Protein AF-A0A5E4LQW0-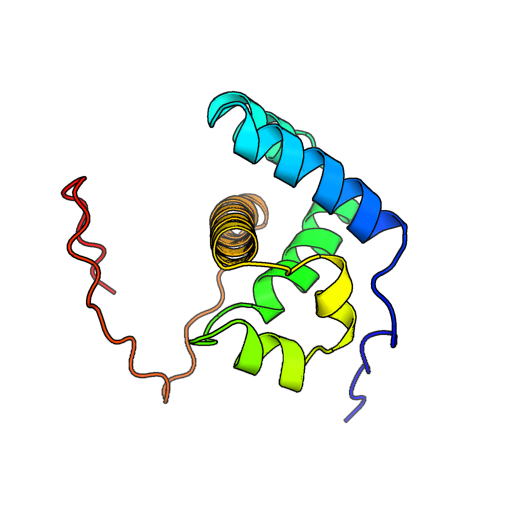F1 (afdb_monomer_lite)

Sequence (120 aa):
MNGAKMPEKISPEVKKLWIKIRSAWSFRQAAFSNTLTLLSPKESNLLYDVVKLTLFKNSIGAIIKEHPELREILKNDEDRACMYAIYDTLSWKLNRREDPPKDMKLEVNTKSRIGRTYKF

Foldseek 3Di:
DPPPDDPLAQDPLLVVLLVCLVVLVVPDPVSNLVSLVPDDPVSLVSLLVVLCLLPLDPDPVRSCVVRVNCVVQDDDVVSNVSSVVSNVSSCVVVVNDDDHDPPRDPPPDDPDPPPDDDDD

Organism: NCBI:txid2885759

pLDDT: mean 77.12, std 19.61, range [29.78, 93.75]

Radius of gyration: 14.72 Å; chains: 1; bounding box: 34×31×41 Å

Structure (mmCIF, N/CA/C/O backbone):
data_AF-A0A5E4LQW0-F1
#
_entry.id   AF-A0A5E4LQW0-F1
#
loop_
_atom_site.group_PDB
_atom_site.id
_atom_site.type_symbol
_atom_site.label_atom_id
_atom_site.label_alt_id
_atom_site.label_comp_id
_atom_site.label_asym_id
_atom_site.label_entity_id
_atom_site.label_seq_id
_atom_site.pdbx_PDB_ins_code
_atom_site.Cartn_x
_atom_site.Cartn_y
_atom_site.Cartn_z
_atom_site.occupancy
_atom_site.B_iso_or_equiv
_atom_site.auth_seq_id
_atom_site.auth_comp_id
_atom_site.auth_asym_id
_atom_site.auth_atom_id
_atom_site.pdbx_PDB_model_num
ATOM 1 N N . MET A 1 1 ? -10.354 -17.872 16.461 1.00 32.66 1 MET A N 1
ATOM 2 C CA . MET A 1 1 ? -10.095 -17.030 15.273 1.00 32.66 1 MET A CA 1
ATOM 3 C C . MET A 1 1 ? -9.444 -15.742 15.758 1.00 32.66 1 MET A C 1
ATOM 5 O O . MET A 1 1 ? -10.141 -14.879 16.270 1.00 32.66 1 MET A O 1
ATOM 9 N N . ASN A 1 2 ? -8.112 -15.656 15.719 1.00 29.78 2 ASN A N 1
ATOM 10 C CA . ASN A 1 2 ? -7.389 -14.455 16.147 1.00 29.78 2 ASN A CA 1
ATOM 11 C C . ASN A 1 2 ? -7.510 -13.400 15.046 1.00 29.78 2 ASN A C 1
ATOM 13 O O . ASN A 1 2 ? -6.726 -13.386 14.102 1.00 29.78 2 ASN A O 1
ATOM 17 N N . GLY A 1 3 ? -8.537 -12.556 15.148 1.00 36.88 3 GLY A N 1
ATOM 18 C CA . GLY A 1 3 ? -8.627 -11.331 14.369 1.00 36.88 3 GLY A CA 1
ATOM 19 C C . GLY A 1 3 ? -7.505 -10.412 14.819 1.00 36.88 3 GLY A C 1
ATOM 20 O O . GLY A 1 3 ? -7.622 -9.761 15.856 1.00 36.88 3 GLY A O 1
ATOM 21 N N . ALA A 1 4 ? -6.399 -10.401 14.077 1.00 38.75 4 ALA A N 1
ATOM 22 C CA . ALA A 1 4 ? -5.378 -9.382 14.226 1.00 38.75 4 ALA A CA 1
ATOM 23 C C . ALA A 1 4 ? -6.038 -8.038 13.896 1.00 38.75 4 ALA A C 1
ATOM 25 O O . ALA A 1 4 ? -6.124 -7.642 12.736 1.00 38.75 4 ALA A O 1
ATOM 26 N N . LYS A 1 5 ? -6.581 -7.372 14.922 1.00 45.34 5 LYS A N 1
ATOM 27 C CA . LYS A 1 5 ? -6.972 -5.969 14.838 1.00 45.34 5 LYS A CA 1
ATOM 28 C C . LYS A 1 5 ? -5.727 -5.227 14.385 1.00 45.34 5 LYS A C 1
ATOM 30 O O . LYS A 1 5 ? -4.716 -5.240 15.090 1.00 45.34 5 LYS A O 1
ATOM 35 N N . MET A 1 6 ? -5.794 -4.621 13.204 1.00 55.00 6 MET A N 1
ATOM 36 C CA . MET A 1 6 ? -4.795 -3.634 12.841 1.00 55.00 6 MET A CA 1
ATOM 37 C C . MET A 1 6 ? -4.746 -2.569 13.945 1.00 55.00 6 MET A C 1
ATOM 39 O O . MET A 1 6 ? -5.775 -2.274 14.563 1.00 55.00 6 MET A O 1
ATOM 43 N N . PRO A 1 7 ? -3.550 -2.054 14.267 1.00 58.72 7 PRO A N 1
ATOM 44 C CA . PRO A 1 7 ? -3.413 -1.017 15.277 1.00 58.72 7 PRO A CA 1
ATOM 45 C C . PRO A 1 7 ? -4.317 0.170 14.925 1.00 58.72 7 PRO A C 1
ATOM 47 O O . PRO A 1 7 ? -4.449 0.518 13.757 1.00 58.72 7 PRO A O 1
ATOM 50 N N . GLU A 1 8 ? -4.882 0.841 15.935 1.00 61.12 8 GLU A N 1
ATOM 51 C CA . GLU A 1 8 ? -5.761 2.015 15.751 1.00 61.12 8 GLU A CA 1
ATOM 52 C C . GLU A 1 8 ? -5.092 3.181 14.993 1.00 61.12 8 GLU A C 1
ATOM 54 O O . GLU A 1 8 ? -5.735 4.177 14.662 1.00 61.12 8 GLU A O 1
ATOM 59 N N . LYS A 1 9 ? -3.782 3.084 14.740 1.00 73.00 9 LYS A N 1
ATOM 60 C CA . LYS A 1 9 ? -2.977 4.051 13.999 1.00 73.00 9 LYS A CA 1
ATOM 61 C C . LYS A 1 9 ? -2.027 3.334 13.052 1.00 73.00 9 LYS A C 1
ATOM 63 O O . LYS A 1 9 ? -1.414 2.328 13.413 1.00 73.00 9 LYS A O 1
ATOM 68 N N . ILE A 1 10 ? -1.816 3.929 11.880 1.00 80.88 10 ILE A N 1
ATOM 69 C CA . ILE A 1 10 ? -0.790 3.471 10.940 1.00 80.88 10 ILE A CA 1
ATOM 70 C C . ILE A 1 10 ? 0.587 3.657 11.586 1.00 80.88 10 ILE A C 1
ATOM 72 O O . ILE A 1 10 ? 0.878 4.704 12.181 1.00 80.88 10 ILE A O 1
ATOM 76 N N . SER A 1 11 ? 1.455 2.651 11.458 1.00 86.44 11 SER A N 1
ATOM 77 C CA . SER A 1 11 ? 2.789 2.709 12.053 1.00 86.44 11 SER A CA 1
ATOM 78 C C . SER A 1 11 ? 3.613 3.874 11.471 1.00 86.44 11 SER A C 1
ATOM 80 O O . SER A 1 11 ? 3.477 4.214 10.288 1.00 86.44 11 SER A O 1
ATOM 82 N N . PRO A 1 12 ? 4.511 4.498 12.258 1.00 87.44 12 PRO A N 1
ATOM 83 C CA . PRO A 1 12 ? 5.381 5.563 11.755 1.00 87.44 12 PRO A CA 1
ATOM 84 C C . PRO A 1 12 ? 6.244 5.130 10.560 1.00 87.44 12 PRO A C 1
ATOM 86 O O . PRO A 1 12 ? 6.542 5.945 9.690 1.00 87.44 12 PRO A O 1
ATOM 89 N N . GLU A 1 13 ? 6.628 3.851 10.509 1.00 89.88 13 GLU A N 1
ATOM 90 C CA . GLU A 1 13 ? 7.381 3.250 9.402 1.00 89.88 13 GLU A CA 1
ATOM 91 C C . GLU A 1 13 ? 6.568 3.295 8.099 1.00 89.88 13 GLU A C 1
ATOM 93 O O . GLU A 1 13 ? 7.044 3.825 7.096 1.00 89.88 13 GLU A O 1
ATOM 98 N N . VAL A 1 14 ? 5.301 2.866 8.135 1.00 89.88 14 VAL A N 1
ATOM 99 C CA . VAL A 1 14 ? 4.400 2.925 6.971 1.00 89.88 14 VAL A CA 1
ATOM 100 C C . VAL A 1 14 ? 4.144 4.367 6.537 1.00 89.88 14 VAL A C 1
ATOM 102 O O . VAL A 1 14 ? 4.172 4.645 5.342 1.00 89.88 14 VAL A O 1
ATOM 105 N N . LYS A 1 15 ? 3.956 5.314 7.467 1.00 89.94 15 LYS A N 1
ATOM 106 C CA . LYS A 1 15 ? 3.764 6.737 7.111 1.00 89.94 15 LYS A CA 1
ATOM 107 C C . LYS A 1 15 ? 4.962 7.309 6.363 1.00 89.94 15 LYS A C 1
ATOM 109 O O . LYS A 1 15 ? 4.787 7.990 5.356 1.00 89.94 15 LYS A O 1
ATOM 114 N N . LYS A 1 16 ? 6.180 7.023 6.834 1.00 92.25 16 LYS A N 1
ATOM 115 C CA . LYS A 1 16 ? 7.415 7.464 6.168 1.00 92.25 16 LYS A CA 1
ATOM 116 C C . LYS A 1 16 ? 7.532 6.870 4.764 1.00 92.25 16 LYS A C 1
ATOM 118 O O . LYS A 1 16 ? 7.821 7.605 3.820 1.00 92.25 16 LYS A O 1
ATOM 123 N N . LEU A 1 17 ? 7.266 5.569 4.620 1.00 93.31 17 LEU A N 1
ATOM 124 C CA . LEU A 1 17 ? 7.254 4.888 3.321 1.00 93.31 17 LEU A CA 1
ATOM 125 C C . LEU A 1 17 ? 6.215 5.494 2.376 1.00 93.31 17 LEU A C 1
ATOM 127 O O . LEU A 1 17 ? 6.540 5.820 1.234 1.00 93.31 17 LEU A O 1
ATOM 131 N N . TRP A 1 18 ? 4.997 5.703 2.874 1.00 93.25 18 TRP A N 1
ATOM 132 C CA . TRP A 1 18 ? 3.907 6.318 2.130 1.00 93.25 18 TRP A CA 1
ATOM 133 C C . TRP A 1 18 ? 4.296 7.694 1.595 1.00 93.25 18 TRP A C 1
ATOM 135 O O . TRP A 1 18 ? 4.216 7.912 0.393 1.00 93.25 18 TRP A O 1
ATOM 145 N N . ILE A 1 19 ? 4.785 8.599 2.450 1.00 91.88 19 ILE A N 1
ATOM 146 C CA . ILE A 1 19 ? 5.175 9.958 2.041 1.00 91.88 19 ILE A CA 1
ATOM 147 C C . ILE A 1 19 ? 6.257 9.912 0.958 1.00 91.88 19 ILE A C 1
ATOM 149 O O . ILE A 1 19 ? 6.141 10.601 -0.058 1.00 91.88 19 ILE A O 1
ATOM 153 N N . LYS A 1 20 ? 7.292 9.080 1.139 1.00 92.88 20 LYS A N 1
ATOM 154 C CA . LYS A 1 20 ? 8.379 8.912 0.162 1.00 92.88 20 LYS A CA 1
ATOM 155 C C . LYS A 1 20 ? 7.843 8.471 -1.204 1.00 92.88 20 LYS A C 1
ATOM 157 O O . LYS A 1 20 ? 8.172 9.073 -2.224 1.00 92.88 20 LYS A O 1
ATOM 162 N N . ILE A 1 21 ? 6.999 7.443 -1.223 1.00 92.94 21 ILE A N 1
ATOM 163 C CA . ILE A 1 21 ? 6.471 6.850 -2.457 1.00 92.94 21 ILE A CA 1
ATOM 164 C C . ILE A 1 21 ? 5.440 7.762 -3.113 1.00 92.94 21 ILE A C 1
ATOM 166 O O . ILE A 1 21 ? 5.488 7.962 -4.323 1.00 92.94 21 ILE A O 1
ATOM 170 N N . ARG A 1 22 ? 4.555 8.375 -2.324 1.00 91.31 22 ARG A N 1
ATOM 171 C CA . ARG A 1 22 ? 3.557 9.335 -2.800 1.00 91.31 22 ARG A CA 1
ATOM 172 C C . ARG A 1 22 ? 4.210 10.562 -3.431 1.00 91.31 22 ARG A C 1
ATOM 174 O O . ARG A 1 22 ? 3.727 11.049 -4.450 1.00 91.31 22 ARG A O 1
ATOM 181 N N . SER A 1 23 ? 5.327 11.024 -2.868 1.00 90.44 23 SER A N 1
ATOM 182 C CA . SER A 1 23 ? 6.123 12.118 -3.439 1.00 90.44 23 SER A CA 1
ATOM 183 C C . SER A 1 23 ? 6.764 11.705 -4.768 1.00 90.44 23 SER A C 1
ATOM 185 O O . SER A 1 23 ? 6.723 12.462 -5.736 1.00 90.44 23 SER A O 1
ATOM 187 N N . ALA A 1 24 ? 7.301 10.482 -4.850 1.00 90.44 24 ALA A N 1
ATOM 188 C CA . ALA A 1 24 ? 7.842 9.934 -6.093 1.00 90.44 24 ALA A CA 1
ATOM 189 C C . ALA A 1 24 ? 6.758 9.759 -7.177 1.00 90.44 24 ALA A C 1
ATOM 191 O O . ALA A 1 24 ? 7.012 10.066 -8.342 1.00 90.44 24 ALA A O 1
ATOM 192 N N . TRP A 1 25 ? 5.551 9.335 -6.782 1.00 87.31 25 TRP A N 1
ATOM 193 C CA . TRP A 1 25 ? 4.369 9.221 -7.645 1.00 87.31 25 TRP A CA 1
ATOM 194 C C . TRP A 1 25 ? 3.961 10.567 -8.246 1.00 87.31 25 TRP A C 1
ATOM 196 O O . TRP A 1 25 ? 3.769 10.654 -9.455 1.00 87.31 25 TRP A O 1
ATOM 206 N N . SER A 1 26 ? 3.900 11.626 -7.430 1.00 85.38 26 SER A N 1
ATOM 207 C CA . SER A 1 26 ? 3.581 12.981 -7.904 1.00 85.38 26 SER A CA 1
ATOM 208 C C . SER A 1 26 ? 4.620 13.552 -8.868 1.00 85.38 26 SER A C 1
ATOM 210 O O . SER A 1 26 ? 4.300 14.443 -9.647 1.00 85.38 26 SER A O 1
ATOM 212 N N . PHE A 1 27 ? 5.872 13.092 -8.794 1.00 81.38 27 PHE A N 1
ATOM 213 C CA . PHE A 1 27 ? 6.952 13.648 -9.600 1.00 81.38 27 PHE A CA 1
ATOM 214 C C . PHE A 1 27 ? 7.011 13.012 -10.991 1.00 81.38 27 PHE A C 1
ATOM 216 O O . PHE A 1 27 ? 6.848 13.712 -11.988 1.00 81.38 27 PHE A O 1
ATOM 223 N N . ARG A 1 28 ? 7.308 11.703 -11.082 1.00 82.94 28 ARG A N 1
ATOM 224 C CA . ARG A 1 28 ? 7.499 10.971 -12.354 1.00 82.94 28 ARG A CA 1
ATOM 225 C C . ARG A 1 28 ? 7.312 9.466 -12.157 1.00 82.94 28 ARG A C 1
ATOM 227 O O . ARG A 1 28 ? 7.822 8.907 -11.188 1.00 82.94 28 ARG A O 1
ATOM 234 N N . GLN A 1 29 ? 6.745 8.776 -13.151 1.00 79.12 29 GLN A N 1
ATOM 235 C CA . GLN A 1 29 ? 6.547 7.318 -13.105 1.00 79.12 29 GLN A CA 1
ATOM 236 C C . GLN A 1 29 ? 7.852 6.530 -12.866 1.00 79.12 29 GLN A C 1
ATOM 238 O O . GLN A 1 29 ? 7.874 5.611 -12.053 1.00 79.12 29 GLN A O 1
ATOM 243 N N . ALA A 1 30 ? 8.965 6.922 -13.498 1.00 82.38 30 ALA A N 1
ATOM 244 C CA . ALA A 1 30 ? 10.260 6.263 -13.296 1.00 82.38 30 ALA A CA 1
ATOM 245 C C . ALA A 1 30 ? 10.774 6.378 -11.845 1.00 82.38 30 ALA A C 1
ATOM 247 O O . ALA A 1 30 ? 11.329 5.424 -11.302 1.00 82.38 30 ALA A O 1
ATOM 248 N N . ALA A 1 31 ? 10.558 7.527 -11.192 1.00 84.44 31 ALA A N 1
ATOM 249 C CA . ALA A 1 31 ? 10.951 7.731 -9.797 1.00 84.44 31 ALA A CA 1
ATOM 250 C C . ALA A 1 31 ? 10.121 6.850 -8.851 1.00 84.44 31 ALA A C 1
ATOM 252 O O . ALA A 1 31 ? 10.655 6.288 -7.893 1.00 84.44 31 ALA A O 1
ATOM 253 N N . PHE A 1 32 ? 8.830 6.690 -9.145 1.00 88.31 32 PHE A N 1
ATOM 254 C CA . PHE A 1 32 ? 7.934 5.812 -8.402 1.00 88.31 32 PHE A CA 1
ATOM 255 C C . PHE A 1 32 ? 8.359 4.341 -8.481 1.00 88.31 32 PHE A C 1
ATOM 257 O O . PHE A 1 32 ? 8.575 3.714 -7.442 1.00 88.31 32 PHE A O 1
ATOM 264 N N . SER A 1 33 ? 8.561 3.812 -9.692 1.00 86.56 33 SER A N 1
ATOM 265 C CA . SER A 1 33 ? 8.998 2.424 -9.883 1.00 86.56 33 SER A CA 1
ATOM 266 C C . SER A 1 33 ? 10.351 2.160 -9.220 1.00 86.56 33 SER A C 1
ATOM 268 O O . SER A 1 33 ? 10.485 1.182 -8.489 1.00 86.56 33 SER A O 1
ATOM 270 N N . ASN A 1 34 ? 11.324 3.066 -9.376 1.00 90.06 34 ASN A N 1
ATOM 271 C CA . ASN A 1 34 ? 12.622 2.942 -8.706 1.00 90.06 34 ASN A CA 1
ATOM 272 C C . ASN A 1 34 ? 12.479 2.920 -7.181 1.00 90.06 34 ASN A C 1
ATOM 274 O O . ASN A 1 34 ? 13.115 2.107 -6.515 1.00 90.06 34 ASN A O 1
ATOM 278 N N . THR A 1 35 ? 11.614 3.768 -6.619 1.00 92.38 35 THR A N 1
ATOM 279 C CA . THR A 1 35 ? 11.391 3.808 -5.168 1.00 92.38 35 THR A CA 1
ATOM 280 C C . THR A 1 35 ? 10.825 2.486 -4.648 1.00 92.38 35 THR A C 1
ATOM 282 O O . THR A 1 35 ? 11.282 2.009 -3.613 1.00 92.38 35 THR A O 1
ATOM 285 N N . LEU A 1 36 ? 9.879 1.873 -5.368 1.00 90.69 36 LEU A N 1
ATOM 286 C CA . LEU A 1 36 ? 9.292 0.578 -5.003 1.00 90.69 36 LEU A CA 1
ATOM 287 C C . LEU A 1 36 ? 10.277 -0.588 -5.156 1.00 90.69 36 LEU A C 1
ATOM 289 O O . LEU A 1 36 ? 10.317 -1.491 -4.313 1.00 90.69 36 LEU A O 1
ATOM 293 N N . THR A 1 37 ? 11.111 -0.564 -6.194 1.00 89.00 37 THR A N 1
ATOM 294 C CA . THR A 1 37 ? 12.162 -1.570 -6.396 1.00 89.00 37 THR A CA 1
ATOM 295 C C . THR A 1 37 ? 13.185 -1.537 -5.263 1.00 89.00 37 THR A C 1
ATOM 297 O O . THR A 1 37 ? 13.542 -2.593 -4.745 1.00 89.00 37 THR A O 1
ATOM 300 N N . LEU A 1 38 ? 13.577 -0.341 -4.813 1.00 92.94 38 LEU A N 1
ATOM 301 C CA . LEU A 1 38 ? 14.560 -0.135 -3.743 1.00 92.94 38 LEU A CA 1
ATOM 302 C C . LEU A 1 38 ? 14.054 -0.467 -2.331 1.00 92.94 38 LEU A C 1
ATOM 304 O O . LEU A 1 38 ? 14.850 -0.464 -1.396 1.00 92.94 38 LEU A O 1
ATOM 308 N N . LEU A 1 39 ? 12.758 -0.739 -2.149 1.00 93.44 39 LEU A N 1
ATOM 309 C CA . LEU A 1 39 ? 12.243 -1.182 -0.854 1.00 93.44 39 LEU A CA 1
ATOM 310 C C . LEU A 1 39 ? 12.857 -2.526 -0.462 1.00 93.44 39 LEU A C 1
ATOM 312 O O . LEU A 1 39 ? 12.853 -3.476 -1.255 1.00 93.44 39 LEU A O 1
ATOM 316 N N . SER A 1 40 ? 13.283 -2.630 0.794 1.00 93.75 40 SER A N 1
ATOM 317 C CA . SER A 1 40 ? 13.661 -3.903 1.401 1.00 93.75 40 SER A CA 1
ATOM 318 C C . SER A 1 40 ? 12.472 -4.882 1.421 1.00 93.75 40 SER A C 1
ATOM 320 O O . SER A 1 40 ? 11.310 -4.470 1.281 1.00 93.75 40 SER A O 1
ATOM 322 N N . PRO A 1 41 ? 12.711 -6.191 1.622 1.00 90.75 41 PRO A N 1
ATOM 323 C CA . PRO A 1 41 ? 11.628 -7.167 1.736 1.00 90.75 41 PRO A CA 1
ATOM 324 C C . PRO A 1 41 ? 10.635 -6.830 2.856 1.00 90.75 41 PRO A C 1
ATOM 326 O O . PRO A 1 41 ? 9.427 -6.946 2.658 1.00 90.75 41 PRO A O 1
ATOM 329 N N . LYS A 1 42 ? 11.119 -6.357 4.013 1.00 92.31 42 LYS A N 1
ATOM 330 C CA . LYS A 1 42 ? 10.266 -5.964 5.145 1.00 92.31 42 LYS A CA 1
ATOM 331 C C . LYS A 1 42 ? 9.361 -4.785 4.778 1.00 92.31 42 LYS A C 1
ATOM 333 O O . LYS A 1 42 ? 8.154 -4.860 4.984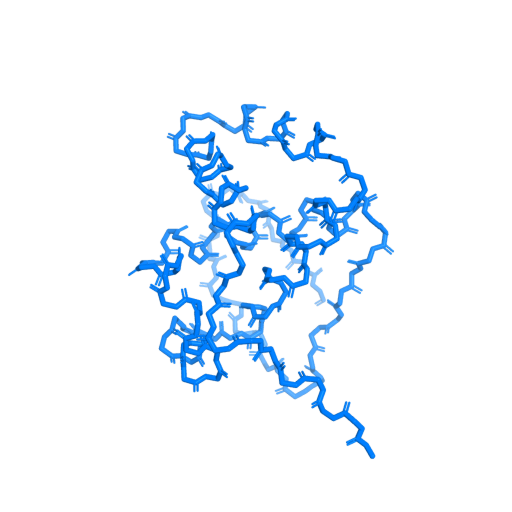 1.00 92.31 42 LYS A O 1
ATOM 338 N N . GLU A 1 43 ? 9.923 -3.728 4.193 1.00 93.19 43 GLU A N 1
ATOM 339 C CA . GLU A 1 43 ? 9.163 -2.541 3.775 1.00 93.19 43 GLU A CA 1
ATOM 340 C C . GLU A 1 43 ? 8.156 -2.869 2.668 1.00 93.19 43 GLU A C 1
ATOM 342 O O . GLU A 1 43 ? 7.029 -2.382 2.694 1.00 93.19 43 GLU A O 1
ATOM 347 N N . SER A 1 44 ? 8.546 -3.730 1.721 1.00 91.44 44 SER A N 1
ATOM 348 C CA . SER A 1 44 ? 7.668 -4.186 0.639 1.00 91.44 44 SER A CA 1
ATOM 349 C C . SER A 1 44 ? 6.452 -4.932 1.197 1.00 91.44 44 SER A C 1
ATOM 351 O O . SER A 1 44 ? 5.334 -4.654 0.779 1.00 91.44 44 SER A O 1
ATOM 353 N N . ASN A 1 45 ? 6.646 -5.834 2.167 1.00 90.88 45 ASN A N 1
ATOM 354 C CA . ASN A 1 45 ? 5.539 -6.550 2.810 1.00 90.88 45 ASN A CA 1
ATOM 355 C C . ASN A 1 45 ? 4.649 -5.612 3.635 1.00 90.88 45 ASN A C 1
ATOM 357 O O . ASN A 1 45 ? 3.435 -5.639 3.468 1.00 90.88 45 ASN A O 1
ATOM 361 N N . LEU A 1 46 ? 5.242 -4.739 4.459 1.00 91.44 46 LEU A N 1
ATOM 362 C CA . LEU A 1 46 ? 4.489 -3.763 5.257 1.00 91.44 46 LEU A CA 1
ATOM 363 C C . LEU A 1 46 ? 3.593 -2.886 4.385 1.00 91.44 4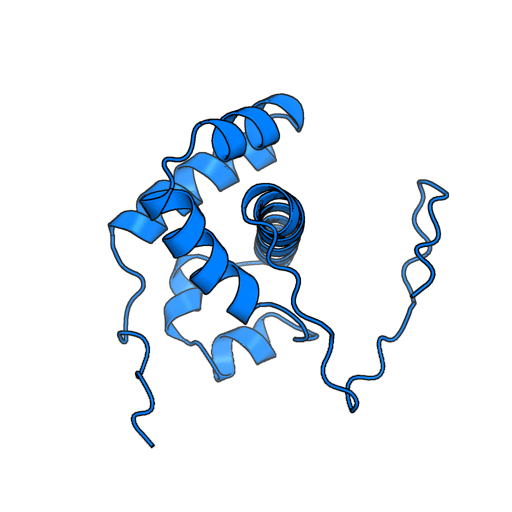6 LEU A C 1
ATOM 365 O O . LEU A 1 46 ? 2.427 -2.667 4.703 1.00 91.44 46 LEU A O 1
ATOM 369 N N . LEU A 1 47 ? 4.141 -2.375 3.283 1.00 91.56 47 LEU A N 1
ATOM 370 C CA . LEU A 1 47 ? 3.385 -1.520 2.389 1.00 91.56 47 LEU A CA 1
ATOM 371 C C . LEU A 1 47 ? 2.322 -2.308 1.623 1.00 91.56 47 LEU A C 1
ATOM 373 O O . LEU A 1 47 ? 1.199 -1.825 1.513 1.00 91.56 47 LEU A O 1
ATOM 377 N N . TYR A 1 48 ? 2.649 -3.515 1.147 1.00 91.56 48 TYR A N 1
ATOM 378 C CA . TYR A 1 48 ? 1.702 -4.415 0.484 1.00 91.56 48 TYR A CA 1
ATOM 379 C C . TYR A 1 48 ? 0.485 -4.710 1.367 1.00 91.56 48 TYR A C 1
ATOM 381 O O . TYR A 1 48 ? -0.652 -4.559 0.922 1.00 91.56 48 TYR A O 1
ATOM 389 N N . ASP A 1 49 ? 0.717 -5.057 2.635 1.00 89.81 49 ASP A N 1
ATOM 390 C CA . ASP A 1 49 ? -0.343 -5.382 3.590 1.00 89.81 49 ASP A CA 1
ATOM 391 C C . ASP A 1 49 ? -1.269 -4.203 3.892 1.00 89.81 49 ASP A C 1
ATOM 393 O O . ASP A 1 49 ? -2.422 -4.417 4.254 1.00 89.81 49 ASP A O 1
ATOM 397 N N . VAL A 1 50 ? -0.788 -2.973 3.719 1.00 89.88 50 VAL A N 1
ATOM 398 C CA . VAL A 1 50 ? -1.585 -1.754 3.884 1.00 89.88 50 VAL A CA 1
ATOM 399 C C . VAL A 1 50 ? -2.368 -1.443 2.614 1.00 89.88 50 VAL A C 1
ATOM 401 O O . VAL A 1 50 ? -3.575 -1.217 2.672 1.00 89.88 50 VAL A O 1
ATOM 404 N N . VAL A 1 51 ? -1.715 -1.451 1.448 1.00 90.38 51 VAL A N 1
ATOM 405 C CA . VAL A 1 51 ? -2.389 -1.090 0.191 1.00 90.38 51 VAL A CA 1
ATOM 406 C C . VAL A 1 51 ? -3.419 -2.132 -0.229 1.00 90.38 51 VAL A C 1
ATOM 408 O O . VAL A 1 51 ? -4.427 -1.766 -0.834 1.00 90.38 51 VAL A O 1
ATOM 411 N N . LYS A 1 52 ? -3.241 -3.405 0.148 1.00 88.31 52 LYS A N 1
ATOM 412 C CA . LYS A 1 52 ? -4.230 -4.446 -0.152 1.00 88.31 52 LYS A CA 1
ATOM 413 C C . LYS A 1 52 ? -5.579 -4.214 0.541 1.00 88.31 52 LYS A C 1
ATOM 415 O O . LYS A 1 52 ? -6.604 -4.620 0.016 1.00 88.31 52 LYS A O 1
ATOM 420 N N . LEU A 1 53 ? -5.608 -3.490 1.663 1.00 85.44 53 LEU A N 1
ATOM 421 C CA . LEU A 1 53 ? -6.853 -3.135 2.368 1.00 85.44 53 LEU A CA 1
ATOM 422 C C . LEU A 1 53 ? -7.738 -2.184 1.558 1.00 85.44 53 LEU A C 1
ATOM 424 O O . LEU A 1 53 ? -8.931 -2.042 1.817 1.00 85.44 53 LEU A O 1
ATOM 428 N N . THR A 1 54 ? -7.148 -1.509 0.573 1.00 82.19 54 THR A N 1
ATOM 429 C CA . THR A 1 54 ? -7.878 -0.626 -0.339 1.00 82.19 54 THR A CA 1
ATOM 430 C C . THR A 1 54 ? -8.452 -1.350 -1.547 1.00 82.19 54 THR A C 1
ATOM 432 O O . THR A 1 54 ? -9.250 -0.763 -2.290 1.00 82.19 54 THR A O 1
ATOM 435 N N . LEU A 1 55 ? -8.064 -2.614 -1.743 1.00 81.19 55 LEU A N 1
ATOM 436 C CA . LEU A 1 55 ? -8.563 -3.437 -2.830 1.00 81.19 55 LEU A CA 1
ATOM 437 C C . LEU A 1 55 ? -10.039 -3.700 -2.656 1.00 81.19 55 LEU A C 1
ATOM 439 O O . LEU A 1 55 ? -10.556 -3.824 -1.548 1.00 81.19 55 LEU A O 1
ATOM 443 N N . PHE A 1 56 ? -10.710 -3.822 -3.793 1.00 74.75 56 PHE A N 1
ATOM 444 C CA . PHE A 1 56 ? -12.089 -4.285 -3.849 1.00 74.75 56 PHE A CA 1
ATOM 445 C C . PHE A 1 56 ? -13.089 -3.373 -3.118 1.00 74.75 56 PHE A C 1
ATOM 447 O O . PHE A 1 56 ? -14.242 -3.736 -2.897 1.00 74.75 56 PHE A O 1
ATOM 454 N N . LYS A 1 57 ? -12.674 -2.150 -2.767 1.00 80.25 57 LYS A N 1
ATOM 455 C CA . LYS A 1 57 ? -13.539 -1.112 -2.207 1.00 80.25 57 LYS A CA 1
ATOM 456 C C . LYS A 1 57 ? -13.797 -0.045 -3.259 1.00 80.25 57 LYS A C 1
ATOM 458 O O . LYS A 1 57 ? -12.866 0.471 -3.879 1.00 80.25 57 LYS A O 1
ATOM 463 N N . ASN A 1 58 ? -15.067 0.317 -3.422 1.00 74.69 58 ASN A N 1
ATOM 464 C CA . ASN A 1 58 ? -15.518 1.227 -4.478 1.00 74.69 58 ASN A CA 1
ATOM 465 C C . ASN A 1 58 ? -15.267 2.709 -4.163 1.00 74.69 58 ASN A C 1
ATOM 467 O O . ASN A 1 58 ? -15.246 3.530 -5.079 1.00 74.69 58 ASN A O 1
ATOM 471 N N . SER A 1 59 ? -15.037 3.063 -2.897 1.00 81.88 59 SER A N 1
ATOM 472 C CA . SER A 1 59 ? -14.801 4.443 -2.468 1.00 81.88 59 SER A CA 1
ATOM 473 C C . SER A 1 59 ? -13.862 4.521 -1.266 1.00 81.88 59 SER A C 1
ATOM 475 O O . SER A 1 59 ? -13.753 3.575 -0.483 1.00 81.88 59 SER A O 1
ATOM 477 N N . ILE A 1 60 ? -13.234 5.685 -1.077 1.00 85.06 60 ILE A N 1
ATOM 478 C CA . ILE A 1 60 ? -12.459 5.996 0.135 1.00 85.06 60 ILE A CA 1
ATOM 479 C C . ILE A 1 60 ? -13.340 5.867 1.372 1.00 85.06 60 ILE A C 1
ATOM 481 O O . ILE A 1 60 ? -12.910 5.301 2.367 1.00 85.06 60 ILE A O 1
ATOM 485 N N . GLY A 1 61 ? -14.595 6.320 1.305 1.00 85.81 61 GLY A N 1
ATOM 486 C CA . GLY A 1 61 ? -15.535 6.190 2.418 1.00 85.81 61 GLY A CA 1
ATOM 487 C C . GLY A 1 61 ? -15.715 4.740 2.876 1.00 85.81 61 GLY A C 1
ATOM 488 O O . GLY A 1 61 ? -15.720 4.485 4.078 1.00 85.81 61 GLY A O 1
ATOM 489 N N . ALA A 1 62 ? -15.793 3.789 1.939 1.00 85.94 62 ALA A N 1
ATOM 490 C CA . ALA A 1 62 ? -15.876 2.366 2.262 1.00 85.94 62 ALA A CA 1
ATOM 491 C C . ALA A 1 62 ? -14.586 1.849 2.918 1.00 85.94 62 ALA A C 1
ATOM 493 O O . ALA A 1 62 ? -14.663 1.202 3.959 1.00 85.94 62 ALA A O 1
ATOM 494 N N . ILE A 1 63 ? -13.419 2.203 2.366 1.00 87.44 63 ILE A N 1
ATOM 495 C CA . ILE A 1 63 ? -12.108 1.836 2.930 1.00 87.44 63 ILE A CA 1
ATOM 496 C C . ILE A 1 63 ? -11.987 2.353 4.364 1.00 87.44 63 ILE A C 1
ATOM 498 O O . ILE A 1 63 ? -11.670 1.616 5.284 1.00 87.44 63 ILE A O 1
ATOM 502 N N . ILE A 1 64 ? -12.289 3.630 4.564 1.00 89.50 64 ILE A N 1
ATOM 503 C CA . ILE A 1 64 ? -12.106 4.342 5.824 1.00 89.50 64 ILE A CA 1
ATOM 504 C C . ILE A 1 64 ? -13.116 3.926 6.897 1.00 89.50 64 ILE A C 1
ATOM 506 O O . ILE A 1 64 ? -12.846 4.070 8.089 1.00 89.50 64 ILE A O 1
ATOM 510 N N .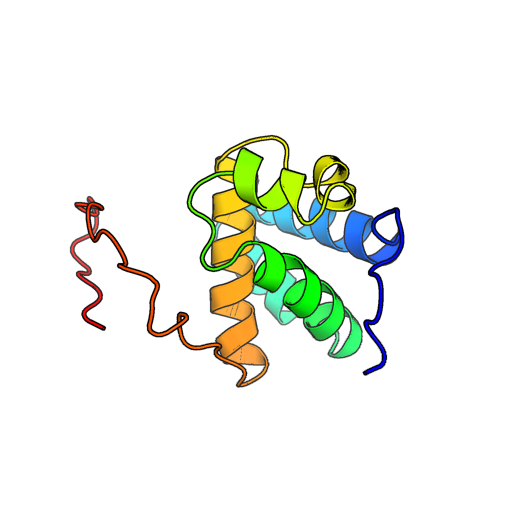 LYS A 1 65 ? -14.293 3.438 6.501 1.00 87.69 65 LYS A N 1
ATOM 511 C CA . LYS A 1 65 ? -15.273 2.876 7.435 1.00 87.69 65 LYS A CA 1
ATOM 512 C C . LYS A 1 65 ? -14.759 1.581 8.072 1.00 87.69 65 LYS A C 1
ATOM 514 O O . LYS A 1 65 ? -15.060 1.327 9.232 1.00 87.69 65 LYS A O 1
ATOM 519 N N . GLU A 1 66 ? -14.014 0.784 7.314 1.00 85.44 66 GLU A N 1
ATOM 520 C CA . GLU A 1 66 ? -13.469 -0.509 7.742 1.00 85.44 66 GLU A CA 1
ATOM 521 C C . GLU A 1 66 ? -12.069 -0.377 8.358 1.00 85.44 66 GLU A C 1
ATOM 523 O O . GLU A 1 66 ? -11.757 -1.055 9.331 1.00 85.44 66 GLU A O 1
ATOM 528 N N . HIS A 1 67 ? -11.278 0.564 7.837 1.00 88.19 67 HIS A N 1
ATOM 529 C CA . HIS A 1 67 ? -9.901 0.864 8.223 1.00 88.19 67 HIS A CA 1
ATOM 530 C C . HIS A 1 67 ? -9.738 2.366 8.522 1.00 88.19 67 HIS A C 1
ATOM 532 O O . HIS A 1 67 ? -9.159 3.116 7.720 1.00 88.19 67 HIS A O 1
ATOM 538 N N . PRO A 1 68 ? -10.289 2.862 9.645 1.00 88.31 68 PRO A N 1
ATOM 539 C CA . PRO A 1 68 ? -10.237 4.279 10.007 1.00 88.31 68 PRO A CA 1
ATOM 540 C C . PRO A 1 68 ? -8.809 4.820 10.168 1.00 88.31 68 PRO A C 1
ATOM 542 O O . PRO A 1 68 ? -8.577 6.005 9.929 1.00 88.31 68 PRO A O 1
ATOM 545 N N . GLU A 1 69 ? -7.841 3.971 10.502 1.00 87.56 69 GLU A N 1
ATOM 546 C CA . GLU A 1 69 ? -6.418 4.294 10.584 1.00 87.56 69 GLU A CA 1
ATOM 547 C C . GLU A 1 69 ? -5.846 4.788 9.244 1.00 87.56 69 GLU A C 1
ATOM 549 O O . GLU A 1 69 ? -4.954 5.641 9.217 1.00 87.56 69 GLU A O 1
ATOM 554 N N . LEU A 1 70 ? -6.408 4.346 8.110 1.00 89.56 70 LEU A N 1
ATOM 555 C CA . LEU A 1 70 ? -5.964 4.790 6.789 1.00 89.56 70 LEU A CA 1
ATOM 556 C C . LEU A 1 70 ? -6.321 6.250 6.502 1.00 89.56 70 LEU A C 1
ATO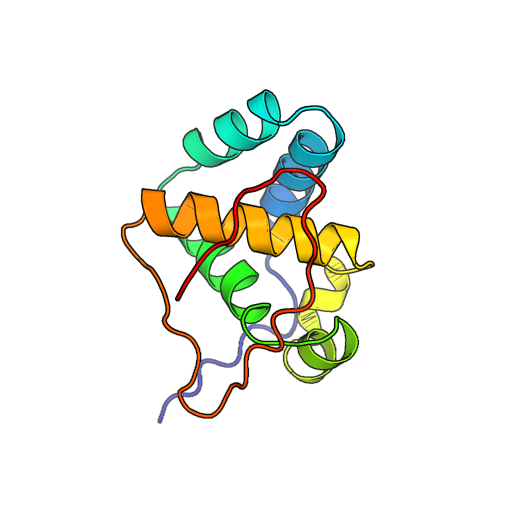M 558 O O . LEU A 1 70 ? -5.746 6.823 5.578 1.00 89.56 70 LEU A O 1
ATOM 562 N N . ARG A 1 71 ? -7.169 6.905 7.317 1.00 90.00 71 ARG A N 1
ATOM 563 C CA . ARG A 1 71 ? -7.463 8.351 7.195 1.00 90.00 71 ARG A CA 1
ATOM 564 C C . ARG A 1 71 ? -6.207 9.200 7.240 1.00 90.00 71 ARG A C 1
ATOM 566 O O . ARG A 1 71 ? -6.223 10.337 6.778 1.00 90.00 71 ARG A O 1
ATOM 573 N N . GLU A 1 72 ? -5.136 8.696 7.839 1.00 87.94 72 GLU A N 1
ATOM 574 C CA . GLU A 1 72 ? -3.870 9.410 7.933 1.00 87.94 72 GLU A CA 1
ATOM 575 C C . GLU A 1 72 ? -3.161 9.531 6.577 1.00 87.94 72 GLU A C 1
ATOM 577 O O . GLU A 1 72 ? -2.466 10.520 6.357 1.00 87.94 72 GLU A O 1
ATOM 582 N N . ILE A 1 73 ? -3.377 8.578 5.665 1.00 90.00 73 ILE A N 1
ATOM 583 C CA . ILE A 1 73 ? -2.646 8.462 4.393 1.00 90.00 73 ILE A CA 1
ATOM 584 C C . ILE A 1 73 ? -3.545 8.460 3.144 1.00 90.00 73 ILE A C 1
ATOM 586 O O . ILE A 1 73 ? -3.068 8.804 2.071 1.00 90.00 73 ILE A O 1
ATOM 590 N N . LEU A 1 74 ? -4.837 8.143 3.277 1.00 90.00 74 LEU A N 1
ATOM 591 C CA . LEU A 1 74 ? -5.858 8.269 2.233 1.00 90.00 74 LEU A CA 1
ATOM 592 C C . LEU A 1 74 ? -6.685 9.535 2.468 1.00 90.00 74 LEU A C 1
ATOM 594 O O . LEU A 1 74 ? -7.594 9.543 3.303 1.00 90.00 74 LEU A O 1
ATOM 598 N N . LYS A 1 75 ? -6.376 10.608 1.738 1.00 87.81 75 LYS A N 1
ATOM 599 C CA . LYS A 1 75 ? -7.093 11.889 1.816 1.00 87.81 75 LYS A CA 1
ATOM 600 C C . LYS A 1 75 ? -8.004 12.122 0.618 1.00 87.81 75 LYS A C 1
ATOM 602 O O . LYS A 1 75 ? -9.032 12.775 0.770 1.00 87.81 75 LYS A O 1
ATOM 607 N N . ASN A 1 76 ? -7.640 11.609 -0.554 1.00 86.88 76 ASN A N 1
ATOM 608 C CA . ASN A 1 76 ? -8.365 11.832 -1.805 1.00 86.88 76 ASN A CA 1
ATOM 609 C C . ASN A 1 76 ? -8.261 10.634 -2.769 1.00 86.88 76 ASN A C 1
ATOM 611 O O . ASN A 1 76 ? -7.580 9.643 -2.491 1.00 86.88 76 ASN A O 1
ATOM 615 N N . ASP A 1 77 ? -8.975 10.699 -3.899 1.00 83.38 77 ASP A N 1
ATOM 616 C CA . ASP A 1 77 ? -9.011 9.595 -4.871 1.00 83.38 77 ASP A CA 1
ATOM 617 C C . ASP A 1 77 ? -7.666 9.382 -5.578 1.00 83.38 77 ASP A C 1
ATOM 619 O O . ASP A 1 77 ? -7.376 8.270 -6.020 1.00 83.38 77 ASP A O 1
ATOM 623 N N . GLU A 1 78 ? -6.798 10.397 -5.621 1.00 86.44 78 GLU A N 1
ATOM 624 C CA . GLU A 1 78 ? -5.430 10.232 -6.118 1.00 86.44 78 GLU A CA 1
ATOM 625 C C . GLU A 1 78 ? -4.587 9.364 -5.179 1.00 86.44 78 GLU A C 1
ATOM 627 O O . GLU A 1 78 ? -3.787 8.554 -5.646 1.00 86.44 78 GLU A O 1
ATOM 632 N N . ASP A 1 79 ? -4.775 9.482 -3.862 1.00 89.06 79 ASP A N 1
ATOM 633 C CA . ASP A 1 79 ? -4.113 8.615 -2.885 1.00 89.06 79 ASP A CA 1
ATOM 634 C C . ASP A 1 79 ? -4.578 7.170 -3.048 1.00 89.06 79 ASP A C 1
ATOM 636 O O . ASP A 1 79 ? -3.764 6.247 -3.042 1.00 89.06 79 ASP A O 1
ATOM 640 N N . ARG A 1 80 ? -5.880 6.968 -3.279 1.00 87.38 80 ARG A N 1
ATOM 641 C CA . ARG A 1 80 ? -6.424 5.647 -3.602 1.00 87.38 80 ARG A CA 1
ATOM 642 C C . ARG A 1 80 ? -5.790 5.099 -4.882 1.00 87.38 80 ARG A C 1
ATOM 644 O O . ARG A 1 80 ? -5.308 3.971 -4.872 1.00 87.38 80 ARG A O 1
ATOM 651 N N . ALA A 1 81 ? -5.725 5.885 -5.957 1.00 86.75 81 ALA A N 1
ATOM 652 C CA . ALA A 1 81 ? -5.078 5.474 -7.204 1.00 86.75 81 ALA A CA 1
ATOM 653 C C . ALA A 1 81 ? -3.589 5.130 -7.007 1.00 86.75 81 ALA A C 1
ATOM 655 O O . ALA A 1 81 ? -3.109 4.123 -7.530 1.00 86.75 81 ALA A O 1
ATOM 656 N N . CYS A 1 82 ? -2.874 5.915 -6.197 1.00 89.50 82 CYS A N 1
ATOM 657 C CA . CYS A 1 82 ? -1.492 5.641 -5.813 1.00 89.50 82 CYS A CA 1
ATOM 658 C C . CYS A 1 82 ? -1.378 4.304 -5.060 1.00 89.50 82 CYS A C 1
ATOM 660 O O . CYS A 1 82 ? -0.515 3.495 -5.392 1.00 89.50 82 CYS A O 1
ATOM 662 N N . MET A 1 83 ? -2.272 4.008 -4.109 1.00 91.12 83 MET A N 1
ATOM 663 C CA . MET A 1 83 ? -2.290 2.709 -3.419 1.00 91.12 83 MET A CA 1
ATOM 664 C C . MET A 1 83 ? -2.534 1.535 -4.369 1.00 91.12 83 MET A C 1
ATOM 666 O O . MET A 1 83 ? -1.828 0.533 -4.269 1.00 91.12 83 MET A O 1
ATOM 670 N N . TYR A 1 84 ? -3.446 1.670 -5.336 1.00 88.12 84 TYR A N 1
ATOM 671 C CA . TYR A 1 84 ? -3.647 0.648 -6.370 1.00 88.12 84 TYR A CA 1
ATOM 672 C C . TYR A 1 84 ? -2.389 0.421 -7.218 1.00 88.12 84 TYR A C 1
ATOM 674 O O . TYR A 1 84 ? -2.019 -0.723 -7.477 1.00 88.12 84 TYR A O 1
ATOM 682 N N . ALA A 1 85 ? -1.694 1.487 -7.620 1.00 88.88 85 ALA A N 1
ATOM 683 C CA . ALA A 1 85 ? -0.464 1.370 -8.401 1.00 88.88 85 ALA A CA 1
ATOM 684 C C . ALA A 1 85 ? 0.683 0.717 -7.609 1.00 88.88 85 ALA A C 1
ATOM 686 O O . ALA A 1 85 ? 1.453 -0.081 -8.155 1.00 88.88 85 ALA A O 1
ATOM 687 N N . ILE A 1 86 ? 0.786 1.032 -6.313 1.00 91.75 86 ILE A N 1
ATOM 688 C CA . ILE A 1 86 ? 1.722 0.374 -5.396 1.00 91.75 86 ILE A CA 1
ATOM 689 C C . ILE A 1 86 ? 1.374 -1.109 -5.290 1.00 91.75 86 ILE A C 1
ATOM 691 O O . ILE A 1 86 ? 2.268 -1.943 -5.419 1.00 91.75 86 ILE A O 1
ATOM 695 N N . TYR A 1 87 ? 0.095 -1.435 -5.081 1.00 91.06 87 TYR A N 1
ATOM 696 C CA . TYR A 1 87 ? -0.366 -2.814 -4.986 1.00 91.06 87 TYR A CA 1
ATOM 697 C C . TYR A 1 87 ? 0.003 -3.615 -6.231 1.00 91.06 87 TYR A C 1
ATOM 699 O O . TYR A 1 87 ? 0.645 -4.650 -6.089 1.00 91.06 87 TYR A O 1
ATOM 707 N N . ASP A 1 88 ? -0.343 -3.139 -7.433 1.00 87.25 88 ASP A N 1
ATOM 708 C CA . ASP A 1 88 ? -0.063 -3.885 -8.664 1.00 87.25 88 ASP A CA 1
ATOM 709 C C . ASP A 1 88 ? 1.442 -4.147 -8.786 1.00 87.25 88 ASP A C 1
ATOM 711 O O . ASP A 1 88 ? 1.863 -5.296 -8.901 1.00 87.25 88 ASP A O 1
ATOM 715 N N . THR A 1 89 ? 2.271 -3.117 -8.593 1.00 89.06 89 THR A N 1
ATOM 716 C CA . THR A 1 89 ? 3.735 -3.247 -8.652 1.00 89.06 89 THR A CA 1
ATOM 717 C C . THR A 1 89 ? 4.281 -4.242 -7.619 1.00 89.06 89 THR A C 1
ATOM 719 O O . THR A 1 89 ? 5.101 -5.103 -7.946 1.00 89.06 89 THR A O 1
ATOM 722 N N . LEU A 1 90 ? 3.843 -4.143 -6.361 1.00 90.00 90 LEU A N 1
ATOM 723 C CA . LEU A 1 90 ? 4.314 -5.025 -5.294 1.00 90.00 90 LEU A CA 1
ATOM 724 C C . LEU A 1 90 ? 3.762 -6.446 -5.422 1.00 90.00 90 LEU A C 1
ATOM 726 O O . LEU A 1 90 ? 4.455 -7.381 -5.032 1.00 90.00 90 LEU A O 1
ATOM 730 N N . SER A 1 91 ? 2.573 -6.627 -6.001 1.00 89.38 91 SER A N 1
ATOM 731 C CA . SER A 1 91 ? 1.984 -7.945 -6.254 1.00 89.38 91 SER A CA 1
ATOM 732 C C . SER A 1 91 ? 2.870 -8.777 -7.179 1.00 89.38 91 SER A C 1
ATOM 734 O O . SER A 1 91 ? 3.118 -9.950 -6.906 1.00 89.38 91 SER A O 1
ATOM 736 N N . TRP A 1 92 ? 3.443 -8.141 -8.206 1.00 87.25 92 TRP A N 1
ATOM 737 C CA . TRP A 1 92 ? 4.436 -8.755 -9.083 1.00 87.25 92 TRP A CA 1
ATOM 738 C C . TRP A 1 92 ? 5.754 -9.008 -8.356 1.00 87.25 92 TRP A C 1
ATOM 740 O O . TRP A 1 92 ? 6.266 -10.123 -8.389 1.00 87.25 92 TRP A O 1
ATOM 750 N N . LYS A 1 93 ? 6.288 -7.995 -7.655 1.00 86.81 93 LYS A N 1
ATOM 751 C CA . LYS A 1 93 ? 7.575 -8.097 -6.941 1.00 86.81 93 LYS A CA 1
ATOM 752 C C . LYS A 1 93 ? 7.576 -9.210 -5.888 1.00 86.81 93 LYS A C 1
ATOM 754 O O . LYS A 1 93 ? 8.579 -9.894 -5.720 1.00 86.81 93 LYS A O 1
ATOM 759 N N . LEU A 1 94 ? 6.473 -9.363 -5.160 1.00 89.31 94 LEU A N 1
ATOM 760 C CA . LEU A 1 94 ? 6.320 -10.341 -4.081 1.00 89.31 94 LEU A CA 1
ATOM 761 C C . LEU A 1 94 ? 5.721 -11.670 -4.557 1.00 89.31 94 LEU A C 1
ATOM 763 O O . LEU A 1 94 ? 5.580 -12.577 -3.742 1.00 89.31 94 LEU A O 1
ATOM 767 N N . ASN A 1 95 ? 5.352 -11.781 -5.838 1.00 87.81 95 ASN A N 1
ATOM 768 C CA . ASN A 1 95 ? 4.591 -12.901 -6.394 1.00 87.81 95 ASN A CA 1
ATOM 769 C C . ASN A 1 95 ? 3.331 -13.232 -5.564 1.00 87.81 95 ASN A C 1
ATOM 771 O O . ASN A 1 95 ? 3.065 -14.379 -5.206 1.00 87.81 95 ASN A O 1
ATOM 775 N N . ARG A 1 96 ? 2.585 -12.186 -5.198 1.00 83.00 96 ARG A N 1
ATOM 776 C CA . ARG A 1 96 ? 1.393 -12.230 -4.345 1.00 83.00 96 ARG A CA 1
ATOM 777 C C . ARG A 1 96 ? 0.290 -11.406 -4.990 1.00 83.00 96 ARG A C 1
ATOM 779 O O . ARG A 1 96 ? 0.206 -10.197 -4.772 1.00 83.00 96 ARG A O 1
ATOM 786 N N . ARG A 1 97 ? -0.553 -12.048 -5.794 1.00 78.94 97 ARG A N 1
ATOM 787 C CA . ARG A 1 97 ? -1.799 -11.453 -6.289 1.00 78.94 97 ARG A CA 1
ATOM 788 C C . ARG A 1 97 ? -2.970 -11.977 -5.481 1.00 78.94 97 ARG A C 1
ATOM 790 O O . ARG A 1 97 ? -3.009 -13.156 -5.151 1.00 78.94 97 ARG A O 1
ATOM 797 N N . GLU A 1 98 ? -3.880 -11.073 -5.157 1.00 76.50 98 GLU A N 1
ATOM 798 C CA . GLU A 1 98 ? -5.148 -11.425 -4.534 1.00 76.50 98 GLU A CA 1
ATOM 799 C C . GLU A 1 98 ? -6.229 -11.366 -5.601 1.00 76.50 98 GLU A C 1
ATOM 801 O O . GLU A 1 98 ? -6.323 -10.391 -6.352 1.00 76.50 98 GLU A O 1
ATOM 806 N N . ASP A 1 99 ? -7.018 -12.429 -5.673 1.00 71.50 99 ASP A N 1
ATOM 807 C CA . ASP A 1 99 ? -8.182 -12.475 -6.538 1.00 71.50 99 ASP A CA 1
ATOM 808 C C . ASP A 1 99 ? -9.326 -11.656 -5.923 1.00 71.50 99 ASP A C 1
ATOM 810 O O . ASP A 1 99 ? -9.482 -11.627 -4.696 1.00 71.50 99 ASP A O 1
ATOM 814 N N . PRO A 1 100 ? -10.152 -10.992 -6.750 1.00 64.62 100 PRO A N 1
ATOM 815 C CA . PRO A 1 100 ? -11.361 -10.349 -6.262 1.00 64.62 100 PRO A CA 1
ATOM 816 C C . PRO A 1 100 ? -12.283 -11.373 -5.578 1.00 64.62 100 PRO A C 1
ATOM 818 O O . PRO A 1 100 ? -12.393 -12.512 -6.046 1.00 64.62 100 PRO A O 1
ATOM 821 N N . PRO A 1 101 ? -12.996 -10.983 -4.504 1.00 66.56 101 PRO A N 1
ATOM 822 C CA . PRO A 1 101 ? -14.062 -11.800 -3.939 1.00 66.56 101 PRO A CA 1
ATOM 823 C C . PRO A 1 101 ? -15.058 -12.205 -5.030 1.00 66.56 101 PRO A C 1
ATOM 825 O O . PRO A 1 101 ? -15.405 -11.393 -5.888 1.00 66.56 101 PRO A O 1
ATOM 828 N N . LYS A 1 102 ? -15.535 -13.455 -5.003 1.00 61.09 102 LYS A N 1
ATOM 829 C CA . LYS A 1 102 ? -16.428 -14.018 -6.041 1.00 61.09 102 LYS A CA 1
ATOM 830 C C . LYS A 1 102 ? -17.737 -13.235 -6.205 1.00 61.09 102 LYS A C 1
ATOM 832 O O . LYS A 1 102 ? -18.370 -13.277 -7.253 1.00 61.09 102 LYS A O 1
ATOM 837 N N . ASP A 1 103 ? -18.144 -12.551 -5.148 1.00 60.88 103 ASP A N 1
ATOM 838 C CA . ASP A 1 103 ? -19.320 -11.698 -5.014 1.00 60.88 103 ASP A CA 1
ATOM 839 C C . ASP A 1 103 ? -19.087 -10.248 -5.477 1.00 60.88 103 ASP A C 1
ATOM 841 O O . ASP A 1 103 ? -20.046 -9.490 -5.653 1.00 60.88 103 ASP A O 1
ATOM 845 N N . MET A 1 104 ? -17.837 -9.858 -5.743 1.00 57.00 104 MET A N 1
ATOM 846 C CA . MET A 1 104 ? -17.522 -8.531 -6.245 1.00 57.00 104 MET A CA 1
ATOM 847 C C . MET A 1 104 ? -17.792 -8.442 -7.752 1.00 57.00 104 MET A C 1
ATOM 849 O O . MET A 1 104 ? -17.010 -8.896 -8.586 1.00 57.00 104 MET A O 1
ATOM 853 N N . LYS A 1 105 ? -18.891 -7.778 -8.122 1.00 49.03 105 LYS A N 1
ATOM 854 C CA . LYS A 1 105 ? -19.108 -7.330 -9.502 1.00 49.03 105 LYS A CA 1
ATOM 855 C C . LYS A 1 105 ? -18.158 -6.169 -9.786 1.00 49.03 105 LYS A C 1
ATOM 857 O O . LYS A 1 105 ? -18.430 -5.035 -9.398 1.00 49.03 105 LYS A O 1
ATOM 862 N N . LEU A 1 106 ? -17.032 -6.451 -10.436 1.00 49.78 106 LEU A N 1
ATOM 863 C CA . LEU A 1 106 ? -16.178 -5.416 -11.012 1.00 49.78 106 LEU A CA 1
ATOM 864 C C . LEU A 1 106 ? -16.987 -4.699 -12.103 1.00 49.78 106 LEU A C 1
ATOM 866 O O . LEU A 1 106 ? -17.115 -5.196 -13.220 1.00 49.78 106 LEU A O 1
ATOM 870 N N . GLU A 1 107 ? -17.579 -3.549 -11.782 1.00 43.69 107 GLU A N 1
ATOM 871 C CA . GLU A 1 107 ? -18.171 -2.676 -12.795 1.00 43.69 107 GLU A CA 1
ATOM 872 C C . GLU A 1 107 ? -17.038 -2.089 -13.641 1.00 43.69 107 GLU A C 1
ATOM 874 O O . GLU A 1 107 ? -16.402 -1.092 -13.296 1.00 43.69 107 GLU A O 1
ATOM 879 N N . VAL A 1 108 ? -16.743 -2.754 -14.757 1.00 42.56 108 VAL A N 1
ATOM 880 C CA . VAL A 1 108 ? -15.784 -2.282 -15.752 1.00 42.56 108 VAL A CA 1
ATOM 881 C C . VAL A 1 108 ? -16.400 -1.083 -16.467 1.00 42.56 108 VAL A C 1
ATOM 883 O O . VAL A 1 108 ? -17.054 -1.216 -17.495 1.00 42.56 108 VAL A O 1
ATOM 886 N N . ASN A 1 109 ? -16.194 0.110 -15.918 1.00 36.97 109 ASN A N 1
ATOM 887 C CA . ASN A 1 109 ? -16.486 1.358 -16.614 1.00 36.97 109 ASN A CA 1
ATOM 888 C C . ASN A 1 109 ? -15.312 2.331 -16.504 1.00 36.97 109 ASN A C 1
ATOM 890 O O . ASN A 1 109 ? -15.427 3.473 -16.074 1.00 36.97 109 ASN A O 1
ATOM 894 N N . THR A 1 110 ? -14.143 1.873 -16.941 1.00 38.38 110 THR A N 1
ATOM 895 C CA . THR A 1 110 ? -13.032 2.755 -17.293 1.00 38.38 110 THR A CA 1
ATOM 896 C C . THR A 1 110 ? -12.722 2.574 -18.772 1.00 38.38 110 THR A C 1
ATOM 898 O O . THR A 1 110 ? -11.942 1.718 -19.185 1.00 38.38 110 THR A O 1
ATOM 901 N N . LYS A 1 111 ? -13.335 3.427 -19.605 1.00 35.34 111 LYS A N 1
ATOM 902 C CA . LYS A 1 111 ? -12.783 3.754 -20.924 1.00 35.34 111 LYS A CA 1
ATOM 903 C C . LYS A 1 111 ? -11.427 4.417 -20.692 1.00 35.34 111 LYS A C 1
ATOM 905 O O . LYS A 1 111 ? -11.330 5.626 -20.507 1.00 35.34 111 LYS A O 1
ATOM 910 N N . SER A 1 112 ? -10.383 3.602 -20.645 1.00 35.34 112 SER A N 1
ATOM 911 C CA . SER A 1 112 ? -9.014 4.078 -20.577 1.00 35.34 112 SER A CA 1
ATOM 912 C C . SER A 1 112 ? -8.695 4.814 -21.881 1.00 35.34 112 SER A C 1
ATOM 914 O O . SER A 1 112 ? -8.839 4.259 -22.969 1.00 35.34 112 SER A O 1
ATOM 916 N N . ARG A 1 113 ? -8.245 6.071 -21.780 1.00 39.44 113 ARG A N 1
ATOM 917 C CA . ARG A 1 113 ? -7.716 6.873 -22.905 1.00 39.44 113 ARG A CA 1
ATOM 918 C C . ARG A 1 113 ? -6.391 6.314 -23.454 1.00 39.44 113 ARG A C 1
ATOM 920 O O . ARG A 1 113 ? -5.809 6.878 -24.371 1.00 39.44 113 ARG A O 1
ATOM 927 N N . ILE A 1 114 ? -5.926 5.203 -22.890 1.00 41.25 114 ILE A N 1
ATOM 928 C CA . ILE A 1 114 ? -4.766 4.428 -23.306 1.00 41.25 114 ILE A CA 1
ATOM 929 C C . ILE A 1 114 ? -5.314 3.016 -23.508 1.00 41.25 114 ILE A C 1
ATOM 931 O O . ILE A 1 114 ? -5.668 2.367 -22.528 1.00 41.25 114 ILE A O 1
ATOM 935 N N . GLY A 1 115 ? -5.481 2.586 -24.761 1.00 31.83 115 GLY A N 1
ATOM 936 C CA . GLY A 1 115 ? -6.235 1.395 -25.180 1.00 31.83 115 GLY A CA 1
ATOM 937 C C . GLY A 1 115 ? -5.699 0.038 -24.705 1.00 31.83 115 GLY A C 1
ATOM 938 O O . GLY A 1 115 ? -5.441 -0.843 -25.516 1.00 31.83 115 GLY A O 1
ATOM 939 N N . ARG A 1 116 ? -5.555 -0.163 -23.395 1.00 34.41 116 ARG A N 1
ATOM 940 C CA . ARG A 1 116 ? -5.410 -1.474 -22.765 1.00 34.41 116 ARG A CA 1
ATOM 941 C C . ARG A 1 116 ? -6.678 -1.782 -21.994 1.00 34.41 116 ARG A C 1
ATOM 943 O O . ARG A 1 116 ? -6.889 -1.314 -20.879 1.00 34.41 116 ARG A O 1
ATOM 950 N N . THR A 1 117 ? -7.526 -2.567 -22.637 1.00 34.12 117 THR A N 1
ATOM 951 C CA . THR A 1 117 ? -8.635 -3.263 -22.000 1.00 34.12 117 THR A CA 1
ATOM 952 C C . THR A 1 117 ? -8.040 -4.451 -21.254 1.00 34.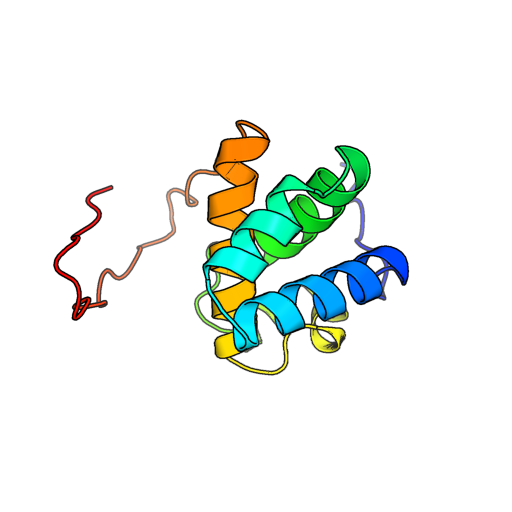12 117 THR A C 1
ATOM 954 O O . THR A 1 117 ? -7.547 -5.387 -21.882 1.00 34.12 117 THR A O 1
ATOM 957 N N . TYR A 1 118 ? -8.037 -4.414 -19.924 1.00 36.22 118 TYR A N 1
ATOM 958 C CA . TYR A 1 118 ? -7.747 -5.612 -19.143 1.00 36.22 118 TYR A CA 1
ATOM 959 C C . TYR A 1 118 ? -9.013 -6.465 -19.126 1.00 36.22 118 TYR A C 1
ATOM 961 O O . TYR A 1 118 ? -10.055 -6.027 -18.641 1.00 36.22 118 TYR A O 1
ATOM 969 N N . LYS A 1 119 ? -8.924 -7.652 -19.728 1.00 31.86 119 LYS A N 1
ATOM 970 C CA . LYS A 1 119 ? -9.900 -8.722 -19.542 1.00 31.86 119 LYS A CA 1
ATOM 971 C C . LYS A 1 119 ? -9.434 -9.548 -18.346 1.00 31.86 119 LYS A C 1
ATOM 973 O O . LYS A 1 119 ? -8.300 -10.026 -18.365 1.00 31.86 119 LYS A O 1
ATOM 978 N N . PHE A 1 120 ? -10.295 -9.663 -17.345 1.00 43.81 120 PHE A N 1
ATOM 979 C CA . PHE A 1 120 ? -10.251 -10.718 -16.340 1.00 43.81 120 PHE A CA 1
ATOM 980 C C . PHE A 1 120 ? -11.395 -11.674 -16.658 1.00 43.81 120 PHE A C 1
ATOM 982 O O . PHE A 1 120 ? -12.486 -11.157 -16.998 1.00 43.81 120 PHE A O 1
#

Secondary structure (DSSP, 8-state):
----PPPSS--HHHHHHHHHHHHHHHH-HHHHHHHHHTS-HHHHHHHHHHHGGGTT-SSHHHHHHH-GGGGGT--SHHHHHHHHHHHHHHHHHTT-PPPPPTT---------SS------